Protein AF-A0A0B2W1L8-F1 (afdb_monomer_lite)

Radius of gyration: 19.42 Å; chains: 1; bounding box: 54×35×51 Å

Structure (mmCIF, N/CA/C/O backbone):
data_AF-A0A0B2W1L8-F1
#
_entry.id   AF-A0A0B2W1L8-F1
#
loop_
_atom_site.group_PDB
_atom_site.id
_atom_site.type_symbol
_atom_site.label_atom_id
_atom_site.label_alt_id
_atom_site.label_comp_id
_atom_site.label_asym_id
_atom_site.label_entity_id
_atom_site.label_seq_id
_atom_site.pdbx_PDB_ins_code
_atom_site.Cartn_x
_atom_site.Cartn_y
_atom_site.Cartn_z
_atom_site.occupancy
_atom_site.B_iso_or_equiv
_atom_site.auth_seq_id
_atom_site.auth_comp_id
_atom_site.auth_asym_id
_atom_site.auth_atom_id
_atom_site.pdbx_PDB_model_num
ATOM 1 N N . MET A 1 1 ? -26.614 -16.893 -12.365 1.00 41.09 1 MET A N 1
ATOM 2 C CA . MET A 1 1 ? -26.433 -15.679 -13.189 1.00 41.09 1 MET A CA 1
ATOM 3 C C . MET A 1 1 ? -26.597 -14.459 -12.287 1.00 41.09 1 MET A C 1
ATOM 5 O O . MET A 1 1 ? -27.724 -14.101 -11.980 1.00 41.09 1 MET A O 1
ATOM 9 N N . GLY A 1 2 ? -25.499 -13.906 -11.758 1.00 42.88 2 GLY A N 1
ATOM 10 C CA . GLY A 1 2 ? -25.502 -12.655 -10.979 1.00 42.88 2 GLY A CA 1
ATOM 11 C C . GLY A 1 2 ? -25.139 -11.483 -11.893 1.00 42.88 2 GLY A C 1
ATOM 12 O O . GLY A 1 2 ? -24.274 -11.647 -12.749 1.00 42.88 2 GLY A O 1
ATOM 13 N N . SER A 1 3 ? -25.845 -10.354 -11.787 1.00 41.38 3 SER A N 1
ATOM 14 C CA . SER A 1 3 ? -25.732 -9.247 -12.746 1.00 41.38 3 SER A CA 1
ATOM 15 C C . SER A 1 3 ? -24.426 -8.435 -12.595 1.00 41.38 3 SER A C 1
ATOM 17 O O . SER A 1 3 ? -23.874 -8.380 -11.496 1.00 41.38 3 SER A O 1
ATOM 19 N N . PRO A 1 4 ? -23.934 -7.774 -13.666 1.00 53.28 4 PRO A N 1
ATOM 20 C CA . PRO A 1 4 ? -22.593 -7.176 -13.715 1.00 53.28 4 PRO A CA 1
ATOM 21 C C . PRO A 1 4 ? -22.456 -5.763 -13.111 1.00 53.28 4 PRO A C 1
ATOM 23 O O . PRO A 1 4 ? -21.372 -5.196 -13.164 1.00 53.28 4 PRO A O 1
ATOM 26 N N . TYR A 1 5 ? -23.513 -5.178 -12.531 1.00 45.59 5 TYR A N 1
ATOM 27 C CA . TYR A 1 5 ? -23.495 -3.789 -12.031 1.00 45.59 5 TYR A CA 1
ATOM 28 C C . TYR A 1 5 ? -24.376 -3.580 -10.792 1.00 45.59 5 TYR A C 1
ATOM 30 O O . TYR A 1 5 ? -25.243 -2.706 -10.775 1.00 45.59 5 TYR A O 1
ATOM 38 N N . ARG A 1 6 ? -24.194 -4.376 -9.735 1.00 50.91 6 ARG A N 1
ATOM 39 C CA . ARG A 1 6 ? -24.777 -4.039 -8.428 1.00 50.91 6 ARG A CA 1
ATOM 40 C C . ARG A 1 6 ? -23.678 -3.590 -7.482 1.00 50.91 6 ARG A C 1
ATOM 42 O O . ARG A 1 6 ? -22.753 -4.345 -7.208 1.00 50.91 6 ARG A O 1
ATOM 49 N N . SER A 1 7 ? -23.812 -2.371 -6.973 1.00 65.81 7 SER A N 1
ATOM 50 C CA . SER A 1 7 ? -23.113 -1.907 -5.784 1.00 65.81 7 SER A CA 1
ATOM 51 C C . SER A 1 7 ? -23.431 -2.873 -4.642 1.00 65.81 7 SER A C 1
ATOM 53 O O . SER A 1 7 ? -24.533 -2.870 -4.089 1.00 65.81 7 SER A O 1
ATOM 55 N N . GLU A 1 8 ? -22.486 -3.763 -4.331 1.00 71.44 8 GLU A N 1
ATOM 56 C CA . GLU A 1 8 ? -22.528 -4.522 -3.085 1.00 71.44 8 GLU A CA 1
ATOM 57 C C . GLU A 1 8 ? -22.676 -3.546 -1.912 1.00 71.44 8 GLU A C 1
ATOM 59 O O . GLU A 1 8 ? -22.250 -2.391 -1.987 1.00 71.44 8 GLU A O 1
ATOM 64 N N . GLN A 1 9 ? -23.297 -3.995 -0.818 1.00 77.75 9 GLN A N 1
ATOM 65 C CA . GLN A 1 9 ? -23.405 -3.151 0.366 1.00 77.75 9 GLN A CA 1
ATOM 66 C C . GLN A 1 9 ? -22.004 -2.808 0.874 1.00 77.75 9 GLN A C 1
ATOM 68 O O . GLN A 1 9 ? -21.277 -3.667 1.381 1.00 77.75 9 GLN A O 1
ATOM 73 N N . MET A 1 10 ? -21.658 -1.535 0.727 1.00 84.06 10 MET A N 1
ATOM 74 C CA . MET A 1 10 ? -20.421 -0.959 1.221 1.00 84.06 10 MET A CA 1
ATOM 75 C C . MET A 1 10 ? -20.561 -0.670 2.715 1.00 84.06 10 MET A C 1
ATOM 77 O O . MET A 1 10 ? -21.615 -0.242 3.189 1.00 84.06 10 MET A O 1
ATOM 81 N N . GLN A 1 11 ? -19.487 -0.903 3.455 1.00 84.19 11 GLN A N 1
ATOM 82 C CA . GLN A 1 11 ? -19.327 -0.483 4.839 1.00 84.19 11 GLN A CA 1
ATOM 83 C C . GLN A 1 11 ? -18.117 0.443 4.934 1.00 84.19 11 GLN A C 1
ATOM 85 O O . GLN A 1 11 ? -17.099 0.217 4.275 1.00 84.19 11 GLN A O 1
ATOM 90 N N . LEU A 1 12 ? -18.257 1.497 5.734 1.00 88.12 12 LEU A N 1
ATOM 91 C CA . LEU A 1 12 ? -17.136 2.340 6.116 1.00 88.12 12 LEU A CA 1
ATOM 92 C C . LEU A 1 12 ? -16.389 1.627 7.241 1.00 88.12 12 LEU A C 1
ATOM 94 O O . LEU A 1 12 ? -16.981 1.285 8.266 1.00 88.12 12 LEU A O 1
ATOM 98 N N . CYS A 1 13 ? -15.100 1.395 7.043 1.00 86.31 13 CYS A N 1
ATOM 99 C CA . CYS A 1 13 ? -14.230 0.783 8.029 1.00 86.31 13 CYS A CA 1
ATOM 100 C C . CYS A 1 13 ? -13.078 1.726 8.355 1.00 86.31 13 CYS A C 1
ATOM 102 O O . CYS A 1 13 ? -12.532 2.402 7.482 1.00 86.31 13 CYS A O 1
ATOM 104 N N . GLN A 1 14 ? -12.705 1.743 9.629 1.00 88.12 14 GLN A N 1
ATOM 105 C CA . GLN A 1 14 ? -11.493 2.397 10.090 1.00 88.12 14 GLN A CA 1
ATOM 106 C C . GLN A 1 14 ? -10.418 1.336 10.270 1.00 88.12 14 GLN A C 1
ATOM 108 O O . GLN A 1 14 ? -10.617 0.333 10.956 1.00 88.12 14 GLN A O 1
ATOM 113 N N . LEU A 1 15 ? -9.284 1.552 9.620 1.00 85.25 15 LEU A N 1
ATOM 114 C CA . LEU A 1 15 ? -8.129 0.683 9.704 1.00 85.25 15 LEU A CA 1
ATOM 115 C C . LEU A 1 15 ? -7.051 1.401 10.503 1.00 85.25 15 LEU A C 1
ATOM 117 O O . LEU A 1 15 ? -6.668 2.524 10.183 1.00 85.25 15 LEU A O 1
ATOM 121 N N . ILE A 1 16 ? -6.583 0.742 11.557 1.00 86.00 16 ILE A N 1
ATOM 122 C CA . ILE A 1 16 ? -5.559 1.264 12.457 1.00 86.00 16 ILE A CA 1
ATOM 123 C C . ILE A 1 16 ? -4.319 0.401 12.270 1.00 86.00 16 ILE A C 1
ATOM 125 O O . ILE A 1 16 ? -4.354 -0.809 12.494 1.00 86.00 16 ILE A O 1
ATOM 129 N N . ALA A 1 17 ? -3.228 1.010 11.816 1.00 86.31 17 ALA A N 1
ATOM 130 C CA . ALA A 1 17 ? -1.971 0.317 11.560 1.00 86.31 17 ALA A CA 1
ATOM 131 C C . ALA A 1 17 ? -0.800 1.062 12.198 1.00 86.31 17 ALA A C 1
ATOM 133 O O . ALA A 1 17 ? -0.779 2.289 12.266 1.00 86.31 17 ALA A O 1
ATOM 134 N N . HIS A 1 18 ? 0.214 0.319 12.639 1.00 84.75 18 HIS A N 1
ATOM 135 C CA . HIS A 1 18 ? 1.464 0.915 13.102 1.00 84.75 18 HIS A CA 1
ATOM 136 C C . HIS A 1 18 ? 2.157 1.658 11.950 1.00 84.75 18 HIS A C 1
ATOM 138 O O . HIS A 1 18 ? 2.172 1.159 10.821 1.00 84.75 18 HIS A O 1
ATOM 144 N N . LYS A 1 19 ? 2.782 2.811 12.217 1.00 80.88 19 LYS A N 1
ATOM 145 C CA . LYS A 1 19 ? 3.426 3.635 11.175 1.00 80.88 19 LYS A CA 1
ATOM 146 C C . LYS A 1 19 ? 4.452 2.886 10.323 1.00 80.88 19 LYS A C 1
ATOM 148 O O . LYS A 1 19 ? 4.520 3.100 9.118 1.00 80.88 19 LYS A O 1
ATOM 153 N N . ASP A 1 20 ? 5.178 1.951 10.930 1.00 81.19 20 ASP A N 1
ATOM 154 C CA . ASP A 1 20 ? 6.192 1.151 10.233 1.00 81.19 20 ASP A CA 1
ATOM 155 C C . ASP A 1 20 ? 5.576 0.043 9.360 1.00 81.19 20 ASP A C 1
ATOM 157 O O . ASP A 1 20 ? 6.210 -0.436 8.422 1.00 81.19 20 ASP A O 1
ATOM 161 N N . ALA A 1 21 ? 4.328 -0.345 9.639 1.00 84.25 21 ALA A N 1
ATOM 162 C CA . ALA A 1 21 ? 3.585 -1.345 8.878 1.00 84.25 21 ALA A CA 1
ATOM 163 C C . ALA A 1 21 ? 2.630 -0.736 7.841 1.00 84.25 21 ALA A C 1
ATOM 165 O O . ALA A 1 21 ? 2.218 -1.425 6.908 1.00 84.25 21 ALA A O 1
ATOM 166 N N . ALA A 1 22 ? 2.310 0.556 7.958 1.00 85.38 22 ALA A N 1
ATOM 167 C CA . ALA A 1 22 ? 1.308 1.229 7.137 1.00 85.38 22 ALA A CA 1
ATOM 168 C C . ALA A 1 22 ? 1.580 1.099 5.627 1.00 85.38 22 ALA A C 1
ATOM 170 O O . ALA A 1 22 ? 0.663 0.812 4.857 1.00 85.38 22 ALA A O 1
ATOM 171 N N . PHE A 1 23 ? 2.846 1.215 5.208 1.00 86.56 23 PHE A N 1
ATOM 172 C CA . PHE A 1 23 ? 3.237 1.033 3.806 1.00 86.56 23 PHE A CA 1
ATOM 173 C C . PHE A 1 23 ? 2.897 -0.371 3.286 1.00 86.56 23 PHE A C 1
ATOM 175 O O . PHE A 1 23 ? 2.296 -0.514 2.222 1.00 86.56 23 PHE A O 1
ATOM 182 N N . ALA A 1 24 ? 3.258 -1.414 4.041 1.00 86.56 24 ALA A N 1
ATOM 183 C CA . ALA A 1 24 ? 3.001 -2.798 3.653 1.00 86.56 24 ALA A CA 1
ATOM 184 C C . ALA A 1 24 ? 1.496 -3.102 3.630 1.00 86.56 24 ALA A C 1
ATOM 186 O O . ALA A 1 24 ? 1.026 -3.759 2.700 1.00 86.56 24 ALA A O 1
ATOM 187 N N . CYS A 1 25 ? 0.738 -2.581 4.600 1.00 87.81 25 CYS A N 1
ATOM 188 C CA . CYS A 1 25 ? -0.714 -2.744 4.659 1.00 87.81 25 CYS A CA 1
ATOM 189 C C . CYS A 1 25 ? -1.387 -2.161 3.412 1.00 87.81 25 CYS A C 1
ATOM 191 O O . CYS A 1 25 ? -2.106 -2.874 2.714 1.00 87.81 25 CYS A O 1
ATOM 193 N N . ILE A 1 26 ? -1.096 -0.902 3.071 1.00 88.31 26 ILE A N 1
ATOM 194 C CA . ILE A 1 26 ? -1.678 -0.241 1.892 1.00 88.31 26 ILE A CA 1
ATOM 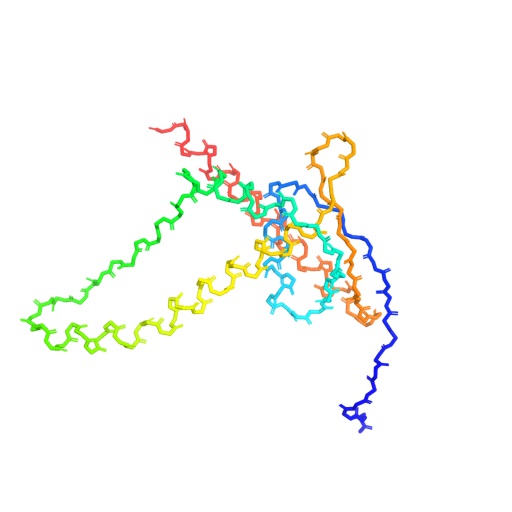195 C C . ILE A 1 26 ? -1.239 -0.940 0.601 1.00 88.31 26 ILE A C 1
ATOM 197 O O . ILE A 1 26 ? -2.059 -1.138 -0.294 1.00 88.31 26 ILE A O 1
ATOM 201 N N . ALA A 1 27 ? 0.018 -1.385 0.509 1.00 88.69 27 ALA A N 1
ATOM 202 C CA . ALA A 1 27 ? 0.502 -2.126 -0.653 1.00 88.69 27 ALA A CA 1
ATOM 203 C C . ALA A 1 27 ? -0.252 -3.453 -0.862 1.00 88.69 27 ALA A C 1
ATOM 205 O O . ALA A 1 27 ? -0.619 -3.780 -1.990 1.00 88.69 27 ALA A O 1
ATOM 206 N N . GLN A 1 28 ? -0.500 -4.224 0.204 1.00 89.00 28 GLN A N 1
ATOM 207 C CA . GLN A 1 28 ? -1.241 -5.489 0.109 1.00 89.00 28 GLN A CA 1
ATOM 208 C C . GLN A 1 28 ? -2.724 -5.267 -0.200 1.00 89.00 28 GLN A C 1
ATOM 210 O O . GLN A 1 28 ? -3.304 -5.998 -1.005 1.00 89.00 28 GLN A O 1
ATOM 215 N N . LEU A 1 29 ? -3.323 -4.229 0.382 1.00 88.06 29 LEU A N 1
ATOM 216 C CA . LEU A 1 29 ? -4.699 -3.836 0.088 1.00 88.06 29 LEU A CA 1
ATOM 217 C C . LEU A 1 29 ? -4.858 -3.385 -1.369 1.00 88.06 29 LEU A C 1
ATOM 219 O O . LEU A 1 29 ? -5.786 -3.829 -2.046 1.00 88.06 29 LEU A O 1
ATOM 223 N N . GLY A 1 30 ? -3.914 -2.591 -1.883 1.00 85.81 30 GLY A N 1
ATOM 224 C CA . GLY A 1 30 ? -3.888 -2.149 -3.277 1.00 85.81 30 GLY A CA 1
ATOM 225 C C . GLY A 1 30 ? -3.736 -3.301 -4.272 1.00 85.81 30 GLY A C 1
ATOM 226 O O . GLY A 1 30 ? -4.385 -3.294 -5.312 1.00 85.81 30 GLY A O 1
ATOM 227 N N . LYS A 1 31 ? -2.954 -4.339 -3.937 1.00 86.62 31 LYS A N 1
ATOM 228 C CA . LYS A 1 31 ? -2.832 -5.552 -4.768 1.00 86.62 31 LYS A CA 1
ATOM 229 C C . LYS A 1 31 ? -4.132 -6.347 -4.867 1.00 86.62 31 LYS A C 1
ATOM 231 O O . LYS A 1 31 ? -4.381 -6.953 -5.903 1.00 86.62 31 LYS A O 1
ATOM 236 N N . ARG A 1 32 ? -4.933 -6.386 -3.796 1.00 84.06 32 ARG A N 1
ATOM 237 C CA . ARG A 1 32 ? -6.225 -7.092 -3.807 1.00 84.06 32 ARG A CA 1
ATOM 238 C C . ARG A 1 32 ? -7.363 -6.247 -4.385 1.00 84.06 32 ARG A C 1
ATOM 240 O O . ARG A 1 32 ? -8.351 -6.820 -4.827 1.00 84.06 32 ARG A O 1
ATOM 247 N N . GLY A 1 33 ? -7.248 -4.916 -4.366 1.00 83.75 33 GLY A N 1
ATOM 248 C CA . GLY A 1 33 ? -8.268 -4.009 -4.902 1.00 83.75 33 GLY A CA 1
ATOM 249 C C . GLY A 1 33 ? -9.603 -4.063 -4.150 1.00 83.75 33 GLY A C 1
ATOM 250 O O . GLY A 1 33 ? -10.642 -3.768 -4.728 1.00 83.75 33 GLY A O 1
ATOM 251 N N . CYS A 1 34 ? -9.600 -4.479 -2.877 1.00 81.06 34 CYS A N 1
ATOM 252 C CA . CYS A 1 34 ? -10.827 -4.719 -2.102 1.00 81.06 34 CYS A CA 1
ATOM 253 C C . CYS A 1 34 ? -11.321 -3.506 -1.298 1.00 81.06 34 CYS A C 1
ATOM 255 O O . CYS A 1 34 ? -12.354 -3.602 -0.634 1.00 81.06 34 CYS A O 1
ATOM 257 N N . VAL A 1 35 ? -10.567 -2.406 -1.291 1.00 85.06 35 VAL A N 1
ATOM 258 C CA . VAL A 1 35 ? -10.854 -1.224 -0.472 1.00 85.06 35 VAL A CA 1
ATOM 259 C C . VAL A 1 35 ? -10.672 0.046 -1.289 1.00 85.06 35 VAL A C 1
ATOM 261 O O . VAL A 1 35 ? -9.750 0.148 -2.099 1.00 85.06 35 VAL A O 1
ATOM 264 N N . GLN A 1 36 ? -11.529 1.026 -1.036 1.00 85.75 36 GLN A N 1
ATOM 265 C CA . GLN A 1 36 ? -11.410 2.375 -1.568 1.00 85.75 36 GLN A CA 1
ATOM 266 C C . GLN A 1 36 ? -11.165 3.335 -0.410 1.00 85.75 36 GLN A C 1
ATOM 268 O O . GLN A 1 36 ? -11.985 3.444 0.497 1.00 85.75 36 GLN A O 1
ATOM 273 N N . PHE A 1 37 ? -10.031 4.027 -0.423 1.00 84.81 37 PHE A N 1
ATOM 274 C CA . PHE A 1 37 ? -9.718 5.009 0.611 1.00 84.81 37 PHE A CA 1
ATOM 275 C C . PHE A 1 37 ? -10.591 6.253 0.457 1.00 84.81 37 PHE A C 1
ATOM 277 O O . PHE A 1 37 ? -10.968 6.632 -0.654 1.00 84.81 37 PHE A O 1
ATOM 284 N N . LYS A 1 38 ? -10.952 6.859 1.585 1.00 82.06 38 LYS A N 1
ATOM 285 C CA . LYS A 1 38 ? -11.694 8.114 1.605 1.00 82.06 38 LYS A CA 1
ATOM 286 C C . LYS A 1 38 ? -10.717 9.270 1.376 1.00 82.06 38 LYS A C 1
ATOM 288 O O . LYS A 1 38 ? -9.795 9.461 2.165 1.00 82.06 38 LYS A O 1
ATOM 293 N N . ASP A 1 39 ? -10.944 10.045 0.320 1.00 72.00 39 ASP A N 1
ATOM 294 C CA . ASP A 1 39 ? -10.125 11.218 0.000 1.00 72.00 39 ASP A CA 1
ATOM 295 C C . ASP A 1 39 ? -10.472 12.395 0.926 1.00 72.00 39 ASP A C 1
ATOM 297 O O . ASP A 1 39 ? -11.235 13.298 0.574 1.00 72.00 39 ASP A O 1
ATOM 301 N N . GLU A 1 40 ? -9.895 12.421 2.126 1.00 64.38 40 GLU A N 1
ATOM 302 C CA . GLU A 1 40 ? -9.851 13.640 2.933 1.00 64.38 40 G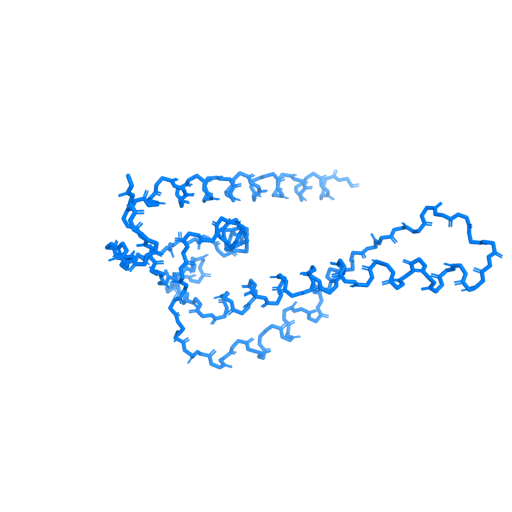LU A CA 1
ATOM 303 C C . GLU A 1 40 ? -8.609 14.446 2.543 1.00 64.38 40 GLU A C 1
ATOM 305 O O . GLU A 1 40 ? -7.485 14.165 2.959 1.00 64.38 40 GLU A O 1
ATOM 310 N N . LYS A 1 41 ? -8.803 15.451 1.680 1.00 55.44 41 LYS A N 1
ATOM 311 C CA . LYS A 1 41 ? -7.728 16.318 1.175 1.00 55.44 41 LYS A 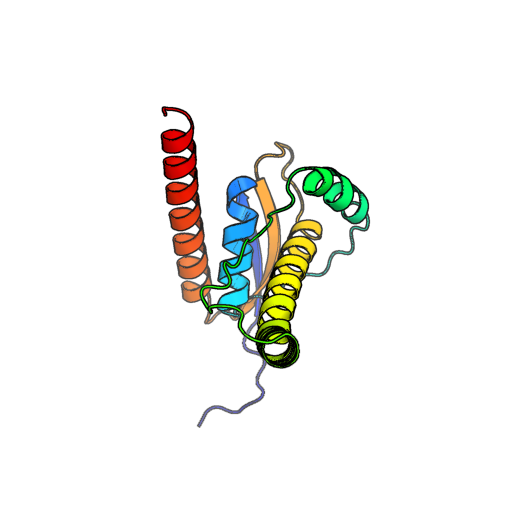CA 1
ATOM 312 C C . LYS A 1 41 ? -6.992 17.019 2.323 1.00 55.44 41 LYS A C 1
ATOM 314 O O . LYS A 1 41 ? -7.398 18.092 2.766 1.00 55.44 41 LYS A O 1
ATOM 319 N N . ARG A 1 42 ? -5.845 16.480 2.742 1.00 54.84 42 ARG A N 1
ATOM 320 C CA . ARG A 1 42 ? -4.847 17.208 3.535 1.00 54.84 42 ARG A CA 1
ATOM 321 C C . ARG A 1 42 ? -3.600 17.476 2.696 1.00 54.84 42 ARG A C 1
ATOM 323 O O . ARG A 1 42 ? -2.803 16.593 2.410 1.00 54.84 42 ARG A O 1
ATOM 330 N N . ILE A 1 43 ? -3.414 18.749 2.341 1.00 53.41 43 ILE A N 1
ATOM 331 C CA . ILE A 1 43 ? -2.288 19.275 1.537 1.00 53.41 43 ILE A CA 1
ATOM 332 C C . ILE A 1 43 ? -0.964 19.278 2.345 1.00 53.41 43 ILE A C 1
ATOM 334 O O . ILE A 1 43 ? 0.108 19.610 1.845 1.00 53.41 43 ILE A O 1
ATOM 338 N N . THR A 1 44 ? -0.989 18.886 3.621 1.00 50.78 44 THR A N 1
ATOM 339 C CA . THR A 1 44 ? 0.145 19.035 4.544 1.00 50.78 44 THR A CA 1
ATOM 340 C C . THR A 1 44 ? 1.335 18.115 4.255 1.00 50.78 44 THR A C 1
ATOM 342 O O . THR A 1 44 ? 2.454 18.457 4.639 1.00 50.78 44 THR A O 1
ATOM 345 N N . PHE A 1 45 ? 1.149 16.982 3.570 1.00 49.53 45 PHE A N 1
ATOM 346 C CA . PHE A 1 45 ? 2.201 15.963 3.465 1.00 49.53 45 PHE A CA 1
ATOM 347 C C . PHE A 1 45 ? 3.070 16.022 2.198 1.00 49.53 45 PHE A C 1
ATOM 349 O O . PHE A 1 45 ? 4.175 15.482 2.223 1.00 49.53 45 PHE A O 1
ATOM 356 N N . GLU A 1 46 ? 2.678 16.730 1.127 1.00 47.03 46 GLU A N 1
ATOM 357 C CA . GLU A 1 46 ? 3.540 16.889 -0.067 1.00 47.03 46 GLU A CA 1
ATOM 358 C C . GLU A 1 46 ? 4.909 17.498 0.293 1.00 47.03 46 GLU A C 1
ATOM 360 O O . GLU A 1 46 ? 5.948 17.105 -0.238 1.00 47.03 46 GLU A O 1
ATOM 365 N N . ARG A 1 47 ? 4.938 18.384 1.298 1.00 43.56 47 ARG A N 1
ATOM 366 C CA . ARG A 1 47 ? 6.171 18.968 1.851 1.00 43.56 47 ARG A CA 1
ATOM 367 C C . ARG A 1 47 ? 6.951 18.026 2.776 1.00 43.56 47 ARG A C 1
ATOM 369 O O . ARG A 1 47 ? 8.159 18.202 2.932 1.00 43.56 47 ARG A O 1
ATOM 376 N N . VAL A 1 48 ? 6.288 17.056 3.407 1.00 50.94 48 VAL A N 1
ATOM 377 C CA . VAL A 1 48 ? 6.909 16.087 4.329 1.00 50.94 48 VAL A CA 1
ATOM 378 C C . VAL A 1 48 ? 7.509 14.917 3.554 1.00 50.94 48 VAL A C 1
ATOM 380 O O . VAL A 1 48 ? 8.621 14.512 3.870 1.00 50.94 48 VAL A O 1
ATOM 383 N N . LEU A 1 49 ? 6.862 14.455 2.481 1.00 51.56 49 LEU A N 1
ATOM 384 C CA . LEU A 1 49 ? 7.419 13.475 1.541 1.00 51.56 49 LEU A CA 1
ATOM 385 C C . LEU A 1 49 ? 8.717 13.965 0.906 1.00 51.56 49 LEU A C 1
ATOM 387 O O . LEU A 1 49 ? 9.705 13.238 0.914 1.00 51.56 49 LEU A O 1
ATOM 391 N N . TRP A 1 50 ? 8.764 15.225 0.457 1.00 47.47 50 TRP A N 1
ATOM 392 C CA . TRP A 1 50 ? 10.006 15.814 -0.054 1.00 47.47 50 TRP A CA 1
ATOM 393 C C . TRP A 1 50 ? 11.134 15.815 0.990 1.00 47.47 50 TRP A C 1
ATOM 395 O O . TRP A 1 50 ? 12.299 15.701 0.632 1.00 47.47 50 TRP A O 1
ATOM 405 N N . ARG A 1 51 ? 10.811 15.910 2.289 1.00 46.69 51 ARG A N 1
ATOM 406 C CA . ARG A 1 51 ? 11.794 15.901 3.387 1.00 46.69 51 ARG A CA 1
ATOM 407 C C . ARG A 1 51 ? 12.181 14.490 3.839 1.00 46.69 51 ARG A C 1
ATOM 409 O O . ARG A 1 51 ? 13.361 14.247 4.059 1.00 46.69 51 ARG A O 1
ATOM 416 N N . ALA A 1 52 ? 11.227 13.565 3.929 1.00 48.56 52 ALA A N 1
ATOM 417 C CA . ALA A 1 52 ? 11.452 12.172 4.314 1.00 48.56 52 ALA A CA 1
ATOM 418 C C . ALA A 1 52 ? 12.194 11.394 3.213 1.00 48.56 52 ALA A C 1
ATOM 420 O O . ALA A 1 52 ? 13.148 10.667 3.496 1.00 48.56 52 ALA A O 1
ATOM 421 N N . CYS A 1 53 ? 11.828 11.617 1.948 1.00 52.16 53 CYS A N 1
ATOM 422 C CA . CYS A 1 53 ? 12.471 11.004 0.786 1.00 52.16 53 CYS A CA 1
ATOM 423 C C . CYS A 1 53 ? 13.771 11.701 0.358 1.00 52.16 53 CYS A C 1
ATOM 425 O O . CYS A 1 53 ? 14.477 11.151 -0.481 1.00 52.16 53 CYS A O 1
ATOM 427 N N . ARG A 1 54 ? 14.152 12.847 0.953 1.00 41.19 54 ARG A N 1
ATOM 428 C CA . ARG A 1 54 ? 15.451 13.502 0.676 1.00 41.19 54 ARG A CA 1
ATOM 429 C C . ARG A 1 54 ? 16.652 12.622 1.046 1.00 41.19 54 ARG A C 1
ATOM 431 O O . ARG A 1 54 ? 17.742 12.882 0.556 1.00 41.19 54 ARG A O 1
ATOM 438 N N . TRP A 1 55 ? 16.448 11.597 1.878 1.00 36.22 55 TRP A N 1
ATOM 439 C CA . TRP A 1 55 ? 17.479 10.626 2.273 1.00 36.22 55 TRP A CA 1
ATOM 440 C C . TRP A 1 55 ? 16.999 9.164 2.344 1.00 36.22 55 TRP A C 1
ATOM 442 O O . TRP A 1 55 ? 17.794 8.275 2.625 1.00 36.22 55 TRP A O 1
ATOM 452 N N . THR A 1 56 ? 15.727 8.882 2.041 1.00 41.75 56 THR A N 1
ATOM 453 C CA . THR A 1 56 ? 15.224 7.514 1.795 1.00 41.75 56 THR A CA 1
ATOM 454 C C . THR A 1 56 ? 14.911 7.324 0.311 1.00 41.75 56 THR A C 1
ATOM 456 O O . THR A 1 56 ? 13.817 6.925 -0.081 1.00 41.75 56 THR A O 1
ATOM 459 N N . ALA A 1 57 ? 15.874 7.661 -0.547 1.00 43.53 57 ALA A N 1
ATOM 460 C CA . ALA A 1 57 ? 15.820 7.286 -1.951 1.00 43.53 57 ALA A CA 1
ATOM 461 C C . ALA A 1 57 ? 16.132 5.787 -2.043 1.00 43.53 57 ALA A C 1
ATOM 463 O O . ALA A 1 57 ? 17.278 5.370 -1.894 1.00 43.53 57 ALA A O 1
ATOM 464 N N . PHE A 1 58 ? 15.106 4.959 -2.234 1.00 46.53 58 PHE A N 1
ATOM 465 C CA . PHE A 1 58 ? 15.319 3.571 -2.627 1.00 46.53 58 PHE A CA 1
ATOM 466 C C . PHE A 1 58 ? 15.847 3.576 -4.061 1.00 46.53 58 PHE A C 1
ATOM 468 O O . PHE A 1 58 ? 15.066 3.638 -5.009 1.00 46.53 58 PHE A O 1
ATOM 475 N N . VAL A 1 59 ? 17.168 3.530 -4.223 1.00 45.53 59 VAL A N 1
ATOM 476 C CA . VAL A 1 59 ? 17.764 3.137 -5.497 1.00 45.53 59 VAL A CA 1
ATOM 477 C C . VAL A 1 59 ? 17.509 1.640 -5.619 1.00 45.53 59 VAL A C 1
ATOM 479 O O . VAL A 1 59 ? 18.042 0.841 -4.852 1.00 45.53 59 VAL A O 1
ATOM 482 N N . ARG A 1 60 ? 16.587 1.259 -6.505 1.00 48.25 60 ARG A N 1
ATOM 483 C CA . ARG A 1 60 ? 16.526 -0.127 -6.960 1.00 48.25 60 ARG A CA 1
ATOM 484 C C . ARG A 1 60 ? 17.517 -0.241 -8.098 1.00 48.25 60 ARG A C 1
ATOM 486 O O . ARG A 1 60 ? 17.208 0.183 -9.208 1.00 48.25 60 ARG A O 1
ATOM 493 N N . ASP A 1 61 ? 18.678 -0.799 -7.801 1.00 49.72 61 ASP A N 1
ATOM 494 C CA . ASP A 1 61 ? 19.576 -1.253 -8.846 1.00 49.72 61 ASP A CA 1
ATOM 495 C C . ASP A 1 61 ? 18.946 -2.485 -9.499 1.00 49.72 61 ASP A C 1
ATOM 497 O O . ASP A 1 61 ? 18.572 -3.454 -8.836 1.00 49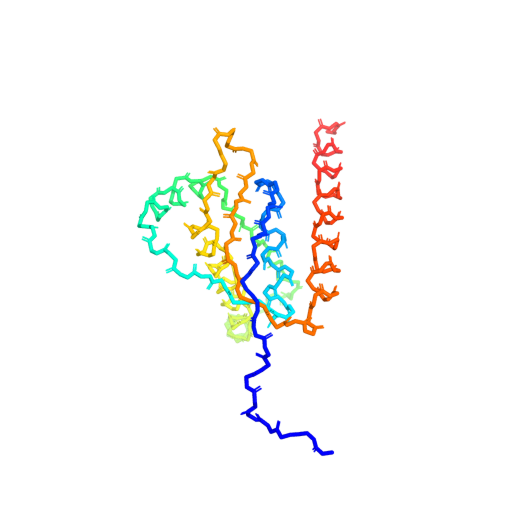.72 61 ASP A O 1
ATOM 501 N N . ALA A 1 62 ? 18.738 -2.402 -10.808 1.00 55.62 62 ALA A N 1
ATOM 502 C CA . ALA A 1 62 ? 18.444 -3.551 -11.642 1.00 55.62 62 ALA A CA 1
ATOM 503 C C . ALA A 1 62 ? 19.711 -3.803 -12.452 1.00 55.62 62 ALA A C 1
ATOM 505 O O . ALA A 1 62 ? 19.948 -3.109 -13.443 1.00 55.62 62 ALA A O 1
ATOM 506 N N . GLU A 1 63 ? 20.545 -4.737 -11.994 1.00 55.19 63 GLU A N 1
ATOM 507 C CA . GLU A 1 63 ? 21.744 -5.124 -12.731 1.00 55.19 63 GLU A CA 1
ATOM 508 C C . GLU A 1 63 ? 21.341 -5.593 -14.136 1.00 55.19 63 GLU A C 1
ATOM 510 O O . GLU A 1 63 ? 20.397 -6.364 -14.338 1.00 55.19 63 GLU A O 1
ATOM 515 N N . ILE A 1 64 ? 22.005 -5.032 -15.144 1.00 62.25 64 ILE A N 1
ATOM 516 C CA . ILE A 1 64 ? 21.854 -5.469 -16.526 1.00 62.25 64 ILE A CA 1
ATOM 517 C C . ILE A 1 64 ? 22.792 -6.667 -16.669 1.00 62.25 64 ILE A C 1
ATOM 519 O O . ILE A 1 64 ? 23.981 -6.490 -16.900 1.00 62.25 64 ILE A O 1
ATOM 523 N N . GLU A 1 65 ? 22.258 -7.874 -16.478 1.00 58.81 65 GLU A N 1
ATOM 524 C CA . GLU A 1 65 ? 23.009 -9.132 -16.649 1.00 58.81 65 GLU A CA 1
ATOM 525 C C . GLU A 1 65 ? 23.451 -9.362 -18.109 1.00 58.81 65 GLU A C 1
ATOM 527 O O . GLU A 1 65 ? 24.365 -10.141 -18.375 1.00 58.81 65 GLU A O 1
ATOM 532 N N . ASP A 1 66 ? 22.822 -8.668 -19.062 1.00 62.41 66 ASP A N 1
ATOM 533 C CA . ASP A 1 66 ? 23.102 -8.815 -20.486 1.00 62.41 66 ASP A CA 1
ATOM 534 C C . ASP A 1 66 ? 24.442 -8.153 -20.855 1.00 62.41 66 ASP A C 1
ATOM 536 O O . ASP A 1 66 ? 24.629 -6.946 -20.683 1.00 62.41 66 ASP A O 1
ATOM 540 N N . VAL A 1 67 ? 25.373 -8.938 -21.411 1.00 63.53 67 VAL A N 1
ATOM 541 C CA . VAL A 1 67 ? 26.663 -8.449 -21.922 1.00 63.53 67 VAL A CA 1
ATOM 542 C C . VAL A 1 67 ? 26.407 -7.410 -23.017 1.00 63.53 67 VAL A C 1
ATOM 544 O O . VAL A 1 67 ? 25.902 -7.720 -24.097 1.00 63.53 67 VAL A O 1
ATOM 547 N N . ILE A 1 68 ? 26.743 -6.153 -22.730 1.00 60.56 68 ILE A N 1
ATOM 548 C CA . ILE A 1 68 ? 26.496 -5.014 -23.617 1.00 60.56 68 ILE A CA 1
ATOM 549 C C . ILE A 1 68 ? 27.476 -5.087 -24.793 1.00 60.56 68 ILE A C 1
ATOM 551 O O . ILE A 1 68 ? 28.641 -4.723 -24.655 1.00 60.56 68 ILE A O 1
ATOM 555 N N . GLN A 1 69 ? 27.007 -5.568 -25.946 1.00 65.62 69 GLN A N 1
ATOM 556 C CA . GLN A 1 69 ? 27.793 -5.580 -27.185 1.00 65.62 69 GLN A CA 1
ATOM 557 C C . GLN A 1 69 ? 27.547 -4.328 -28.044 1.00 65.62 69 GLN A C 1
ATOM 559 O O . GLN A 1 69 ? 28.514 -3.760 -28.536 1.00 65.62 69 GLN A O 1
ATOM 564 N N . ASP A 1 70 ? 26.297 -3.840 -28.148 1.00 75.44 70 ASP A N 1
ATOM 565 C CA . ASP A 1 70 ? 25.930 -2.732 -29.050 1.00 75.44 70 ASP A CA 1
ATOM 566 C C . ASP A 1 70 ? 24.960 -1.686 -28.433 1.00 75.44 70 ASP A C 1
ATOM 568 O O . ASP A 1 70 ? 23.952 -2.062 -27.816 1.00 75.44 70 ASP A O 1
ATOM 572 N N . PRO A 1 71 ? 25.170 -0.365 -28.661 1.00 76.69 71 PRO A N 1
ATOM 573 C CA . PRO A 1 71 ? 24.326 0.715 -28.120 1.00 76.69 71 PRO A CA 1
ATOM 574 C C . PRO A 1 71 ? 22.850 0.687 -28.552 1.00 76.69 71 PRO A C 1
ATOM 576 O O . PRO A 1 71 ? 21.965 1.053 -27.776 1.00 76.69 71 PRO A O 1
ATOM 579 N N . LEU A 1 72 ? 22.553 0.253 -29.783 1.00 77.06 72 LEU A N 1
ATOM 580 C CA . LEU A 1 72 ? 21.175 0.172 -30.292 1.00 77.06 72 LEU A CA 1
ATOM 581 C C . LEU A 1 72 ? 20.388 -0.954 -29.608 1.00 77.06 72 LEU A C 1
ATOM 583 O O . LEU A 1 72 ? 19.211 -0.796 -29.273 1.00 77.06 72 LEU A O 1
ATOM 587 N N . THR A 1 73 ? 21.064 -2.068 -29.330 1.00 78.00 73 THR A N 1
ATOM 588 C CA . THR A 1 73 ? 20.502 -3.218 -28.619 1.00 78.00 73 THR A CA 1
ATOM 589 C C . THR A 1 73 ? 20.182 -2.843 -27.173 1.00 78.00 73 THR A C 1
ATOM 591 O O . THR A 1 73 ? 19.085 -3.145 -26.698 1.00 78.00 73 THR A O 1
ATOM 594 N N . LEU A 1 74 ? 21.061 -2.072 -26.518 1.00 79.81 74 LEU A N 1
ATOM 595 C CA . LEU A 1 74 ? 20.832 -1.518 -25.179 1.00 79.81 74 LEU A CA 1
ATOM 596 C C . LEU A 1 74 ? 19.595 -0.609 -25.128 1.00 79.81 74 LEU A C 1
ATOM 598 O O . LEU A 1 74 ? 18.733 -0.798 -24.269 1.00 79.81 74 LEU A O 1
ATOM 602 N N . LEU A 1 75 ? 19.465 0.347 -26.055 1.00 80.44 75 LEU A N 1
ATOM 603 C CA . LEU A 1 75 ? 18.299 1.240 -26.104 1.00 80.44 75 LEU A CA 1
ATOM 604 C C . LEU A 1 75 ? 16.995 0.458 -26.297 1.00 80.44 75 LEU A C 1
ATOM 606 O O . LEU A 1 75 ? 15.999 0.741 -25.629 1.00 80.44 75 LEU A O 1
ATOM 610 N N . SER A 1 76 ? 17.009 -0.567 -27.153 1.00 80.19 76 SER A N 1
ATOM 611 C CA . SER A 1 76 ? 15.845 -1.432 -27.361 1.00 80.19 76 SER A CA 1
ATOM 612 C C . SER A 1 76 ? 15.488 -2.254 -26.111 1.00 80.19 76 SER A C 1
ATOM 614 O O . SER A 1 76 ? 14.307 -2.423 -25.799 1.00 80.19 76 SER A O 1
ATOM 616 N N . ALA A 1 77 ? 16.486 -2.724 -25.354 1.00 79.50 77 ALA A N 1
ATOM 617 C CA . ALA A 1 77 ? 16.289 -3.459 -24.108 1.00 79.50 77 ALA A CA 1
ATOM 618 C C . ALA A 1 77 ? 15.735 -2.554 -22.994 1.00 79.50 77 ALA A C 1
ATOM 620 O O . ALA A 1 77 ? 14.787 -2.931 -22.300 1.00 79.50 77 ALA A O 1
ATOM 621 N N . LEU A 1 78 ? 16.258 -1.331 -22.867 1.00 78.88 78 LEU A N 1
ATOM 622 C CA . LEU A 1 78 ? 15.758 -0.327 -21.926 1.00 78.88 78 LEU A CA 1
ATOM 623 C C . LEU A 1 78 ? 14.324 0.098 -22.255 1.00 78.88 78 LEU A C 1
ATOM 625 O O . LEU A 1 78 ? 13.489 0.168 -21.353 1.00 78.88 78 LEU A O 1
ATOM 629 N N . ALA A 1 79 ? 14.002 0.302 -23.536 1.00 83.50 79 ALA A N 1
ATOM 630 C CA . ALA A 1 79 ? 12.648 0.640 -23.974 1.00 83.50 79 ALA A CA 1
ATOM 631 C C . ALA A 1 79 ? 11.620 -0.433 -23.569 1.00 83.50 79 ALA A C 1
ATOM 633 O O . ALA A 1 79 ? 10.516 -0.097 -23.142 1.00 83.50 79 ALA A O 1
ATOM 634 N N . LYS A 1 80 ? 11.996 -1.720 -23.617 1.00 83.88 80 LYS A N 1
ATOM 635 C CA . LYS A 1 80 ? 11.145 -2.830 -23.149 1.00 83.88 80 LYS A CA 1
ATOM 636 C C . LYS A 1 80 ? 10.948 -2.835 -21.627 1.00 83.88 80 LYS A C 1
ATOM 638 O O . LYS A 1 80 ? 9.886 -3.239 -21.158 1.00 83.88 80 LYS A O 1
ATOM 643 N N . ARG A 1 81 ? 11.943 -2.391 -20.848 1.00 77.94 81 ARG A N 1
ATOM 644 C CA . ARG A 1 81 ? 11.895 -2.359 -19.369 1.00 77.94 81 ARG A CA 1
ATOM 645 C C . ARG A 1 81 ? 11.215 -1.104 -18.809 1.00 77.94 81 ARG A C 1
ATOM 647 O O . ARG A 1 81 ? 10.636 -1.163 -17.725 1.00 77.94 81 ARG A O 1
ATOM 654 N N . LEU A 1 82 ? 11.219 0.003 -19.552 1.00 79.81 82 LEU A N 1
ATOM 655 C CA . LEU A 1 82 ? 10.627 1.282 -19.151 1.00 79.81 82 LEU A CA 1
ATOM 656 C C . LEU A 1 82 ? 9.187 1.186 -18.598 1.00 79.81 82 LEU A C 1
ATOM 658 O O . LEU A 1 82 ? 8.952 1.737 -17.521 1.00 79.8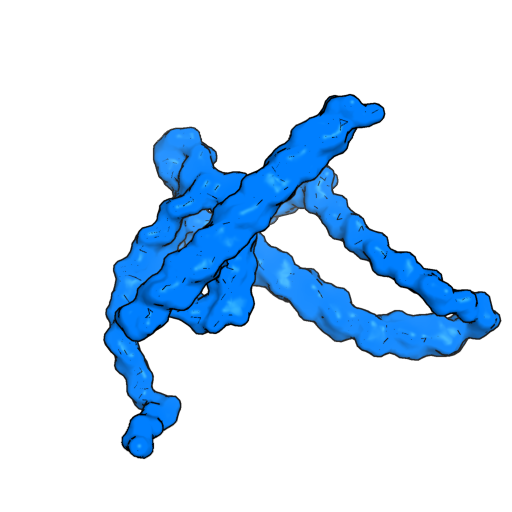1 82 LEU A O 1
ATOM 662 N N . PRO A 1 83 ? 8.226 0.480 -19.233 1.00 84.69 83 PRO A N 1
ATOM 663 C CA . PRO A 1 83 ? 6.869 0.375 -18.689 1.00 84.69 83 PRO A CA 1
ATOM 664 C C . PRO A 1 83 ? 6.817 -0.370 -17.347 1.00 84.69 83 PRO A C 1
ATOM 666 O O . PRO A 1 83 ? 6.004 -0.029 -16.487 1.00 84.69 83 PRO A O 1
ATOM 669 N N . LEU A 1 84 ? 7.702 -1.347 -17.112 1.00 81.25 84 LEU A N 1
ATOM 670 C CA . LEU A 1 84 ? 7.779 -2.040 -15.821 1.00 81.25 84 LEU A CA 1
ATOM 671 C C . LEU A 1 84 ? 8.238 -1.086 -14.715 1.00 81.25 84 LEU A C 1
ATOM 673 O O . LEU A 1 84 ? 7.637 -1.053 -13.641 1.00 81.25 84 LEU A O 1
ATOM 677 N N . TRP A 1 85 ? 9.264 -0.277 -14.983 1.00 80.62 85 TRP A N 1
ATOM 678 C CA . TRP A 1 85 ? 9.752 0.724 -14.033 1.00 80.62 85 TRP A CA 1
ATOM 679 C C . TRP A 1 85 ? 8.728 1.826 -13.783 1.00 80.62 85 TRP A C 1
ATOM 681 O O . TRP A 1 85 ? 8.486 2.188 -12.633 1.00 80.62 85 TRP A O 1
ATOM 691 N N . GLN A 1 86 ? 8.063 2.309 -14.834 1.00 77.06 86 GLN A N 1
ATOM 692 C CA . GLN A 1 86 ? 6.965 3.262 -14.697 1.00 77.06 86 GLN A CA 1
ATOM 693 C C . GLN A 1 86 ? 5.870 2.701 -13.788 1.00 77.06 86 GLN A C 1
ATOM 695 O O . GLN A 1 86 ? 5.480 3.363 -12.828 1.00 77.06 86 GLN A O 1
ATOM 700 N N . ASN A 1 87 ? 5.442 1.455 -14.007 1.00 78.75 87 ASN A N 1
ATOM 701 C CA . ASN A 1 87 ? 4.453 0.795 -13.154 1.00 78.75 87 ASN A CA 1
ATOM 702 C C . ASN A 1 87 ? 4.912 0.702 -11.690 1.00 78.75 87 ASN A C 1
ATOM 704 O O . ASN A 1 87 ? 4.118 0.952 -10.783 1.00 78.75 87 ASN A O 1
ATOM 708 N N . GLN A 1 88 ? 6.190 0.408 -11.436 1.00 75.75 88 GLN A N 1
ATOM 709 C CA . GLN A 1 88 ? 6.740 0.392 -10.076 1.00 75.75 88 GLN A CA 1
ATOM 710 C C . GLN A 1 88 ? 6.697 1.776 -9.412 1.00 75.75 88 GLN A C 1
ATOM 712 O O . GLN A 1 88 ? 6.314 1.884 -8.243 1.00 75.75 88 GLN A O 1
ATOM 717 N N . VAL A 1 89 ? 7.052 2.832 -10.148 1.00 77.19 89 VAL A N 1
ATOM 718 C CA . VAL A 1 89 ? 6.997 4.218 -9.659 1.00 77.19 89 VAL A CA 1
ATOM 719 C C . VAL A 1 89 ? 5.552 4.637 -9.385 1.00 77.19 89 VAL A C 1
ATOM 721 O O . VAL A 1 89 ? 5.270 5.201 -8.326 1.00 77.19 89 VAL A O 1
ATOM 724 N N . TYR A 1 90 ? 4.616 4.318 -10.285 1.00 78.56 90 TYR A N 1
ATOM 725 C CA . TYR A 1 90 ? 3.196 4.618 -10.096 1.00 78.56 90 TYR A CA 1
ATOM 726 C C . TYR A 1 90 ? 2.621 3.928 -8.858 1.00 78.56 90 TYR A C 1
ATOM 728 O O . TYR A 1 90 ? 1.922 4.574 -8.077 1.00 78.56 90 TYR A O 1
ATOM 736 N N . GLN A 1 91 ? 2.965 2.659 -8.623 1.00 78.31 91 GLN A N 1
ATOM 737 C CA . GLN A 1 91 ? 2.542 1.935 -7.422 1.00 78.31 91 GLN A CA 1
ATOM 738 C C . GLN A 1 91 ? 3.054 2.600 -6.142 1.00 78.31 91 GLN A C 1
ATOM 740 O O . GLN A 1 91 ? 2.282 2.815 -5.210 1.00 78.31 91 GLN A O 1
ATOM 745 N N . GLN A 1 92 ? 4.338 2.967 -6.093 1.00 78.75 92 GLN A N 1
ATOM 746 C CA . GLN A 1 92 ? 4.888 3.654 -4.924 1.00 78.75 92 GLN A CA 1
ATOM 747 C C . GLN A 1 92 ? 4.225 5.015 -4.706 1.00 78.75 92 GLN A C 1
ATOM 749 O O . GLN A 1 92 ? 3.819 5.322 -3.586 1.00 78.75 92 GLN A O 1
ATOM 754 N N . LYS A 1 93 ? 4.052 5.805 -5.772 1.00 80.31 93 LYS A N 1
ATOM 755 C CA . LYS A 1 93 ? 3.394 7.113 -5.698 1.00 80.31 93 LYS A CA 1
ATOM 756 C C . LYS A 1 93 ? 1.963 6.999 -5.171 1.00 80.31 93 LYS A C 1
ATOM 758 O O . LYS A 1 93 ? 1.574 7.811 -4.338 1.00 80.31 93 LYS A O 1
ATOM 763 N N . ALA A 1 94 ? 1.214 5.985 -5.603 1.00 79.88 94 ALA A N 1
ATOM 764 C CA . ALA A 1 94 ? -0.134 5.722 -5.109 1.00 79.88 94 ALA A CA 1
ATOM 765 C C . ALA A 1 94 ? -0.141 5.384 -3.608 1.00 79.88 94 ALA A C 1
ATOM 767 O O . ALA A 1 94 ? -0.913 5.974 -2.862 1.00 79.88 94 ALA A O 1
ATOM 768 N N . ILE A 1 95 ? 0.762 4.512 -3.140 1.00 85.06 95 ILE A N 1
ATOM 769 C CA . ILE A 1 95 ? 0.850 4.151 -1.713 1.00 85.06 95 ILE A CA 1
ATOM 770 C C . ILE A 1 95 ? 1.166 5.380 -0.855 1.00 85.06 95 ILE A C 1
ATOM 772 O O . ILE A 1 95 ? 0.518 5.608 0.165 1.00 85.06 95 ILE A O 1
ATOM 776 N N . TYR A 1 96 ? 2.140 6.192 -1.272 1.00 83.25 96 TYR A N 1
ATOM 777 C CA . TYR A 1 96 ? 2.484 7.421 -0.559 1.00 83.25 96 TYR A CA 1
ATOM 778 C C . TYR A 1 96 ? 1.355 8.445 -0.580 1.00 83.25 96 TYR A C 1
ATOM 780 O O . TYR A 1 96 ? 1.117 9.109 0.424 1.00 83.25 96 TYR A O 1
ATOM 788 N N . HIS A 1 97 ? 0.629 8.548 -1.692 1.00 79.94 97 HIS A N 1
ATOM 789 C CA . HIS A 1 97 ? -0.556 9.388 -1.760 1.00 79.94 97 HIS A CA 1
ATOM 790 C C . HIS A 1 97 ? -1.610 8.947 -0.735 1.00 79.94 97 HIS A C 1
ATOM 792 O O . HIS A 1 97 ? -2.107 9.783 0.012 1.00 79.94 97 HIS A O 1
ATOM 798 N N . THR A 1 98 ? -1.871 7.644 -0.607 1.00 83.19 98 THR A N 1
ATOM 799 C CA . THR A 1 98 ? -2.783 7.112 0.414 1.00 83.19 98 THR A CA 1
ATOM 800 C C . THR A 1 98 ? -2.291 7.365 1.837 1.00 83.19 98 THR A C 1
ATOM 802 O O . THR A 1 98 ? -3.076 7.780 2.686 1.00 83.19 98 THR A O 1
ATOM 805 N N . LEU A 1 99 ? -0.997 7.174 2.111 1.00 83.44 99 LEU A N 1
ATOM 806 C CA . LEU A 1 99 ? -0.412 7.479 3.424 1.00 83.44 99 LEU A CA 1
ATOM 807 C C . LEU A 1 99 ? -0.615 8.947 3.815 1.00 83.44 99 LEU A C 1
ATOM 809 O O . LEU A 1 99 ? -0.854 9.234 4.983 1.00 83.44 99 LEU A O 1
ATOM 813 N N . ASN A 1 100 ? -0.581 9.864 2.846 1.00 81.06 100 ASN A N 1
ATOM 814 C CA . ASN A 1 100 ? -0.820 11.287 3.098 1.00 81.06 100 ASN A CA 1
ATOM 815 C C . ASN A 1 100 ? -2.264 11.599 3.512 1.00 81.06 100 ASN A C 1
ATOM 817 O O . ASN A 1 100 ? -2.499 12.633 4.134 1.00 81.06 100 ASN A O 1
ATOM 821 N N . MET A 1 101 ? -3.217 10.742 3.143 1.00 77.38 101 MET A N 1
ATOM 822 C CA . MET A 1 101 ? -4.634 10.885 3.493 1.00 77.38 101 MET A CA 1
ATOM 823 C C . MET A 1 101 ? -4.961 10.275 4.862 1.00 77.38 101 MET A C 1
ATOM 825 O O . MET A 1 101 ? -6.052 10.478 5.383 1.00 77.38 101 MET A O 1
ATOM 829 N N . CYS A 1 102 ? -4.019 9.544 5.463 1.00 81.25 102 CYS A N 1
ATOM 830 C CA . CYS A 1 102 ? -4.188 8.938 6.777 1.00 81.25 102 CYS A CA 1
ATOM 831 C C . CYS A 1 102 ? -3.963 9.969 7.895 1.00 81.25 102 CYS A C 1
ATOM 833 O O . CYS A 1 102 ? -3.134 10.878 7.783 1.00 81.25 102 CYS A O 1
ATOM 835 N N . THR A 1 103 ? -4.668 9.804 9.010 1.00 84.50 103 THR A N 1
ATOM 836 C CA . THR A 1 103 ? -4.487 10.622 10.212 1.00 84.50 103 THR A CA 1
ATOM 837 C C . THR A 1 103 ? -3.609 9.894 11.222 1.00 84.50 103 THR A C 1
ATOM 839 O O . THR A 1 103 ? -3.544 8.668 11.245 1.00 84.50 103 THR A O 1
ATOM 842 N N . TYR A 1 104 ? -2.887 10.651 12.044 1.00 83.00 104 TYR A N 1
ATOM 843 C CA . TYR A 1 104 ? -2.141 10.086 13.165 1.00 83.00 104 TYR A CA 1
ATOM 844 C C . TYR A 1 104 ? -3.002 10.098 14.421 1.00 83.00 104 TYR A C 1
ATOM 846 O O . TYR A 1 104 ? -3.706 11.073 14.689 1.00 83.00 104 TYR A O 1
ATOM 854 N N . ASP A 1 105 ? -2.886 9.031 15.202 1.00 84.25 105 ASP A N 1
ATOM 855 C CA . ASP A 1 105 ? -3.381 8.984 16.575 1.00 84.25 105 ASP A CA 1
ATOM 856 C C . ASP A 1 105 ? -2.603 9.992 17.461 1.00 84.25 105 ASP A C 1
ATOM 858 O O . ASP A 1 105 ? -1.459 10.317 17.114 1.00 84.25 105 ASP A O 1
ATOM 862 N N . PRO A 1 106 ? -3.133 10.493 18.600 1.00 80.75 106 PRO A N 1
ATOM 863 C CA . PRO A 1 106 ? -2.444 11.481 19.440 1.00 80.75 106 PRO A CA 1
ATOM 864 C C . PRO A 1 106 ? -1.047 11.049 19.901 1.00 80.75 106 PRO A C 1
ATOM 866 O O . PRO A 1 106 ? -0.186 11.893 20.137 1.00 80.75 106 PRO A O 1
ATOM 869 N N . SER A 1 107 ? -0.789 9.741 19.990 1.00 79.75 107 SER A N 1
ATOM 870 C CA . SER A 1 107 ? 0.534 9.194 20.310 1.00 79.75 107 SER A CA 1
ATOM 871 C C . SER A 1 107 ? 1.538 9.243 19.146 1.00 79.75 107 SER A C 1
ATOM 873 O O . SER A 1 107 ? 2.731 9.047 19.363 1.00 79.75 107 SER A O 1
ATOM 875 N N . GLY A 1 108 ? 1.094 9.447 17.900 1.00 77.75 108 GLY A N 1
ATOM 876 C CA . GLY A 1 108 ? 1.947 9.505 16.701 1.00 77.75 108 GLY A CA 1
ATOM 877 C C . GLY A 1 108 ? 2.546 8.162 16.249 1.00 77.75 108 GLY A C 1
ATOM 878 O O . GLY A 1 108 ? 3.367 8.121 15.330 1.00 77.75 108 GLY A O 1
ATOM 879 N N . VAL A 1 109 ? 2.159 7.057 16.891 1.00 79.19 109 VAL A N 1
ATOM 880 C CA . VAL A 1 109 ? 2.665 5.699 16.615 1.00 79.19 109 VAL A CA 1
ATOM 881 C C . VAL A 1 109 ? 1.787 4.962 15.600 1.00 79.19 109 VAL A C 1
ATOM 883 O O . VAL A 1 109 ? 2.296 4.231 14.745 1.00 79.19 109 VAL A O 1
ATOM 886 N N . PHE A 1 110 ? 0.477 5.191 15.660 1.00 82.81 110 PHE A N 1
ATOM 887 C CA . PHE A 1 110 ? -0.512 4.565 14.791 1.00 82.81 110 PHE A CA 1
ATOM 888 C C . PHE A 1 110 ? -1.038 5.556 13.754 1.00 82.81 110 PHE A C 1
ATOM 890 O O . PHE A 1 110 ? -1.201 6.746 14.035 1.00 82.81 110 PHE A O 1
ATOM 897 N N . LEU A 1 111 ? -1.306 5.037 12.558 1.00 85.38 111 LEU A N 1
ATOM 898 C CA . LEU A 1 111 ? -2.083 5.710 11.531 1.00 85.38 111 LEU A CA 1
ATOM 899 C C . LEU A 1 111 ? -3.487 5.126 11.490 1.00 85.38 111 LEU A C 1
ATOM 901 O O . LEU A 1 111 ? -3.665 3.906 11.490 1.00 85.38 111 LEU A O 1
ATOM 905 N N . ILE A 1 112 ? -4.456 6.025 11.415 1.00 85.88 112 ILE A N 1
ATOM 906 C CA . ILE A 1 112 ? -5.872 5.745 11.261 1.00 85.88 112 ILE A CA 1
ATOM 907 C C . ILE A 1 112 ? -6.244 6.132 9.833 1.00 85.88 112 ILE A C 1
ATOM 909 O O . ILE A 1 112 ? -5.913 7.219 9.352 1.00 85.88 112 ILE A O 1
ATOM 913 N N . MET A 1 113 ? -6.910 5.225 9.131 1.00 85.62 113 MET A N 1
ATOM 914 C CA . MET A 1 113 ? -7.384 5.465 7.774 1.00 85.62 113 MET A CA 1
ATOM 915 C C . MET A 1 113 ? -8.825 5.011 7.622 1.00 85.62 113 MET A C 1
ATOM 917 O O . MET A 1 113 ? -9.197 3.930 8.077 1.00 85.62 113 MET A O 1
ATOM 921 N N . GLU A 1 114 ? -9.627 5.839 6.963 1.00 87.56 114 GLU A N 1
ATOM 922 C CA . GLU A 1 114 ? -11.006 5.506 6.629 1.00 87.56 114 GLU A CA 1
ATOM 923 C C . GLU A 1 114 ? -11.066 4.947 5.210 1.00 87.56 114 GLU A C 1
ATOM 925 O O . GLU A 1 114 ? -10.576 5.559 4.253 1.00 87.56 114 GLU A O 1
ATOM 930 N N . CYS A 1 115 ? -11.668 3.773 5.059 1.00 87.88 115 CYS A N 1
ATOM 931 C CA . CYS A 1 115 ? -11.860 3.152 3.762 1.00 87.88 115 CYS A CA 1
ATOM 932 C C . CYS A 1 115 ? -13.246 2.526 3.631 1.00 87.88 115 CYS A C 1
ATOM 934 O O . CYS A 1 115 ? -13.847 2.033 4.585 1.00 87.88 115 CYS A O 1
ATOM 936 N N . TRP A 1 116 ? -13.757 2.554 2.410 1.00 88.81 116 TRP A N 1
ATOM 937 C CA . TRP A 1 116 ? -14.945 1.832 2.009 1.00 88.81 116 TRP A CA 1
ATOM 938 C C . TRP A 1 116 ? -14.561 0.436 1.552 1.00 88.81 116 TRP A C 1
ATOM 940 O O . TRP A 1 116 ? -13.643 0.264 0.747 1.00 88.81 116 TRP A O 1
ATOM 950 N N . MET A 1 117 ? -15.294 -0.558 2.035 1.00 87.56 117 MET A N 1
ATOM 951 C CA . MET A 1 117 ? -15.127 -1.937 1.603 1.00 87.56 117 MET A CA 1
ATOM 952 C C . MET A 1 117 ? -16.478 -2.639 1.456 1.00 87.56 117 MET A C 1
ATOM 954 O O . MET A 1 117 ? -17.388 -2.375 2.245 1.00 87.56 117 MET A O 1
ATOM 958 N N . PRO A 1 118 ? -16.636 -3.568 0.504 1.00 88.00 118 PRO A N 1
ATOM 959 C CA . PRO A 1 118 ? -17.829 -4.402 0.451 1.00 88.00 118 PRO A CA 1
ATOM 960 C C . PRO A 1 118 ? -17.891 -5.361 1.644 1.00 88.00 118 PRO A C 1
ATOM 962 O O . PRO A 1 118 ? -16.868 -5.911 2.068 1.00 88.00 118 PRO A O 1
ATOM 965 N N . LYS A 1 119 ? -19.094 -5.612 2.177 1.00 84.50 119 LYS A N 1
ATOM 966 C CA . LYS A 1 119 ? -19.290 -6.541 3.310 1.00 84.50 119 LYS A CA 1
ATOM 967 C C . LYS A 1 119 ? -18.755 -7.952 3.023 1.00 84.50 119 LYS A C 1
ATOM 969 O O . LYS A 1 119 ? -18.215 -8.594 3.923 1.00 84.50 119 LYS A O 1
ATOM 974 N N . SER A 1 120 ? -18.825 -8.401 1.770 1.00 83.94 120 SER A N 1
ATOM 975 C CA . SER A 1 120 ? -18.329 -9.706 1.308 1.00 83.94 120 SER A CA 1
ATOM 976 C C . SER A 1 120 ? -16.807 -9.869 1.451 1.00 83.94 120 SER A C 1
ATOM 978 O O . SER A 1 120 ? -16.311 -10.981 1.627 1.00 83.94 120 SER A O 1
ATOM 980 N N . HIS A 1 121 ? -16.042 -8.771 1.408 1.00 82.19 121 HIS A N 1
ATOM 981 C CA . HIS A 1 121 ? -14.576 -8.793 1.343 1.00 82.19 121 HIS A CA 1
ATOM 982 C C . HIS A 1 121 ? -13.867 -8.673 2.697 1.00 82.19 121 HIS A C 1
ATOM 984 O O . HIS A 1 121 ? -12.648 -8.504 2.734 1.00 82.19 121 HIS A O 1
ATOM 990 N N . HIS A 1 122 ? -14.585 -8.816 3.814 1.00 82.75 122 HIS A N 1
ATOM 991 C CA . HIS A 1 122 ? -13.993 -8.716 5.152 1.00 82.75 122 HIS A CA 1
ATOM 992 C C . HIS A 1 122 ? -12.797 -9.655 5.364 1.00 82.75 122 HIS A C 1
ATOM 994 O O . HIS A 1 122 ? -11.729 -9.215 5.788 1.00 82.75 122 HIS A O 1
ATOM 1000 N N . LYS A 1 123 ? -12.933 -10.922 4.958 1.00 86.88 123 LYS A N 1
ATOM 1001 C CA . LYS A 1 123 ? -11.859 -11.923 5.064 1.00 86.88 123 LYS A CA 1
ATOM 1002 C C . LYS A 1 123 ? -10.638 -11.568 4.212 1.00 86.88 123 LYS A C 1
ATOM 1004 O O . LYS A 1 123 ? -9.508 -11.681 4.671 1.00 86.88 123 LYS A O 1
ATOM 1009 N N . ASN A 1 124 ? -10.857 -11.063 2.998 1.00 87.25 124 ASN A N 1
ATOM 1010 C CA . ASN A 1 124 ? -9.769 -10.679 2.095 1.00 87.25 124 ASN A CA 1
ATOM 1011 C C . ASN A 1 124 ? -8.920 -9.540 2.668 1.00 87.25 124 ASN A C 1
ATOM 1013 O O . ASN A 1 124 ? -7.703 -9.531 2.480 1.00 87.25 124 ASN A O 1
ATOM 1017 N N . VAL A 1 125 ? -9.566 -8.584 3.343 1.00 86.81 125 VAL A N 1
ATOM 1018 C CA . VAL A 1 125 ? -8.892 -7.462 4.005 1.00 86.81 125 VAL A CA 1
ATOM 1019 C C . VAL A 1 125 ? -8.082 -7.954 5.202 1.00 86.81 125 VAL A C 1
ATOM 1021 O O . VAL A 1 125 ? -6.913 -7.596 5.305 1.00 86.81 125 VAL A O 1
ATOM 1024 N N . GLN A 1 126 ? -8.647 -8.824 6.045 1.00 86.75 126 GLN A N 1
ATOM 1025 C CA . GLN A 1 126 ? -7.919 -9.426 7.171 1.00 86.75 126 GLN A CA 1
ATOM 1026 C C . GLN A 1 126 ? -6.679 -10.192 6.700 1.00 86.75 126 GLN A C 1
ATOM 1028 O O . GLN A 1 126 ? -5.569 -9.882 7.118 1.00 86.75 126 GLN A O 1
ATOM 1033 N N . GLU A 1 127 ? -6.824 -11.088 5.724 1.00 89.31 127 GLU A N 1
ATOM 1034 C CA . GLU A 1 127 ? -5.683 -11.831 5.183 1.00 89.31 127 GLU A CA 1
ATOM 1035 C C . GLU A 1 127 ? -4.621 -10.927 4.536 1.00 89.31 127 GLU A C 1
ATOM 1037 O O . GLU A 1 127 ? -3.437 -11.268 4.501 1.00 89.31 127 GLU A O 1
ATOM 1042 N N . ALA A 1 128 ? -5.027 -9.810 3.923 1.00 87.00 128 ALA A N 1
ATOM 1043 C CA . ALA A 1 128 ? -4.087 -8.846 3.360 1.00 87.00 128 ALA A CA 1
ATOM 1044 C C . ALA A 1 128 ? -3.282 -8.145 4.464 1.00 87.00 128 ALA A C 1
ATOM 1046 O O . ALA A 1 128 ? -2.078 -7.938 4.299 1.00 87.00 128 ALA A O 1
ATOM 1047 N N . LEU A 1 129 ? -3.929 -7.829 5.588 1.00 86.88 129 LEU A N 1
ATOM 1048 C CA . LEU A 1 129 ? -3.289 -7.229 6.754 1.00 86.88 129 LEU A CA 1
ATOM 1049 C C . LEU A 1 129 ? -2.367 -8.214 7.468 1.00 86.88 129 LEU A C 1
ATOM 1051 O O . LEU A 1 129 ? -1.229 -7.855 7.759 1.00 86.88 129 LEU A O 1
ATOM 1055 N N . ASP A 1 130 ? -2.785 -9.465 7.641 1.00 86.62 130 ASP A N 1
ATOM 1056 C CA . ASP A 1 130 ? -1.945 -10.507 8.238 1.00 86.62 130 ASP A CA 1
ATOM 1057 C C . ASP A 1 130 ? -0.655 -10.698 7.433 1.00 86.62 130 ASP A C 1
ATOM 1059 O O . ASP A 1 130 ? 0.450 -10.692 7.981 1.00 86.62 130 ASP A O 1
ATOM 1063 N N . LYS A 1 131 ? -0.767 -10.755 6.098 1.00 85.25 131 LYS A N 1
ATOM 1064 C CA . LYS A 1 131 ? 0.402 -10.809 5.206 1.00 85.25 131 LYS A CA 1
ATOM 1065 C C . LYS A 1 131 ? 1.292 -9.574 5.346 1.00 85.25 131 LYS A C 1
ATOM 1067 O O . LYS A 1 131 ? 2.514 -9.703 5.311 1.00 85.25 131 LYS A O 1
ATOM 1072 N N . ALA A 1 132 ? 0.709 -8.387 5.501 1.00 81.44 132 ALA A N 1
ATOM 1073 C CA . ALA A 1 132 ? 1.472 -7.156 5.677 1.00 81.44 132 ALA A CA 1
ATOM 1074 C C . ALA A 1 132 ? 2.254 -7.140 7.000 1.00 81.44 132 ALA A C 1
ATOM 1076 O O . ALA A 1 132 ? 3.436 -6.791 6.999 1.00 81.44 132 ALA A O 1
ATOM 1077 N N . VAL A 1 133 ? 1.637 -7.573 8.102 1.00 77.00 133 VAL A N 1
ATOM 1078 C CA . VAL A 1 133 ? 2.280 -7.655 9.423 1.00 77.00 133 VAL A CA 1
ATOM 1079 C C . VAL A 1 133 ? 3.430 -8.664 9.409 1.00 77.00 133 VAL A C 1
ATOM 1081 O O . VAL A 1 133 ? 4.521 -8.356 9.894 1.00 77.00 133 VAL A O 1
ATOM 1084 N N . VAL A 1 134 ? 3.240 -9.830 8.783 1.00 73.00 134 VAL A N 1
ATOM 1085 C CA . VAL A 1 134 ? 4.304 -10.836 8.631 1.00 73.00 134 VAL A CA 1
ATOM 1086 C C . VAL A 1 134 ? 5.474 -10.288 7.810 1.00 73.00 134 VAL A C 1
ATOM 1088 O O . VAL A 1 134 ? 6.626 -10.441 8.219 1.00 73.00 134 VAL A O 1
ATOM 1091 N N . CYS A 1 135 ? 5.209 -9.593 6.697 1.00 59.12 135 CYS A N 1
ATOM 1092 C CA . CYS A 1 135 ? 6.267 -8.955 5.910 1.00 59.12 135 CYS A CA 1
ATOM 1093 C C . CYS A 1 135 ? 7.083 -7.960 6.749 1.00 59.12 135 CYS A C 1
ATOM 1095 O O . CYS A 1 135 ? 8.309 -7.960 6.670 1.00 59.12 135 CYS A O 1
ATOM 1097 N N . VAL A 1 136 ? 6.435 -7.144 7.584 1.00 60.09 136 VAL A N 1
ATOM 1098 C CA . VAL A 1 136 ? 7.122 -6.167 8.446 1.00 60.09 136 VAL A CA 1
ATOM 1099 C C . VAL A 1 136 ? 7.974 -6.866 9.505 1.00 60.09 136 VAL A C 1
ATOM 1101 O O . VAL A 1 136 ? 9.118 -6.470 9.719 1.00 60.09 136 VAL A O 1
ATOM 1104 N N . ALA A 1 137 ? 7.473 -7.940 10.121 1.00 57.69 137 ALA A N 1
ATOM 1105 C CA . ALA A 1 137 ? 8.235 -8.723 11.094 1.00 57.69 137 ALA A CA 1
ATOM 1106 C C . ALA A 1 137 ? 9.507 -9.341 10.483 1.00 57.69 137 ALA A C 1
ATOM 1108 O O . ALA A 1 137 ? 10.554 -9.361 11.133 1.00 57.69 137 ALA A O 1
ATOM 1109 N N . LEU A 1 138 ? 9.444 -9.798 9.227 1.00 57.09 138 LEU A N 1
ATOM 1110 C CA . LEU A 1 138 ? 10.614 -10.285 8.488 1.00 57.09 138 LEU A CA 1
ATOM 1111 C C . LEU A 1 138 ? 11.608 -9.152 8.194 1.00 57.09 138 LEU A C 1
ATOM 1113 O O . LEU A 1 138 ? 12.794 -9.297 8.482 1.00 57.09 138 LEU A O 1
ATOM 1117 N N . PHE A 1 139 ? 11.131 -7.990 7.738 1.00 51.84 139 PHE A N 1
ATOM 1118 C CA . PHE A 1 139 ? 11.987 -6.824 7.487 1.00 51.84 139 PHE A CA 1
ATOM 1119 C C . PHE A 1 139 ? 12.670 -6.284 8.755 1.00 51.84 139 PHE A C 1
ATOM 1121 O O . PHE A 1 139 ? 13.823 -5.852 8.700 1.00 51.84 139 PHE A O 1
ATOM 1128 N N . VAL A 1 140 ? 11.994 -6.305 9.910 1.00 55.38 140 VAL A N 1
ATOM 1129 C CA . VAL A 1 140 ? 12.595 -5.912 11.198 1.00 55.38 140 VAL A CA 1
ATOM 1130 C C . VAL A 1 140 ? 13.686 -6.902 11.608 1.00 55.38 140 VAL A C 1
ATOM 1132 O O . VAL A 1 140 ? 14.759 -6.472 12.032 1.00 55.38 140 VAL A O 1
ATOM 1135 N N . LYS A 1 141 ? 13.459 -8.210 11.425 1.00 45.22 141 LYS A N 1
ATOM 1136 C CA . LYS A 1 141 ? 14.473 -9.246 11.681 1.00 45.22 141 LYS A CA 1
ATOM 1137 C C . LYS A 1 141 ? 15.693 -9.096 10.770 1.00 45.22 141 LYS A C 1
ATOM 1139 O O . LYS A 1 141 ? 16.815 -9.142 11.263 1.00 45.22 141 LYS A O 1
ATOM 1144 N N . GLU A 1 142 ? 15.499 -8.832 9.480 1.00 48.94 142 GLU A N 1
ATOM 1145 C CA . GLU A 1 142 ? 16.604 -8.580 8.544 1.00 48.94 142 GLU A CA 1
ATOM 1146 C C . GLU A 1 142 ? 17.390 -7.305 8.882 1.00 48.94 142 GLU A C 1
ATOM 1148 O O . GLU A 1 142 ? 18.616 -7.286 8.782 1.00 48.94 142 GLU A O 1
ATOM 1153 N N . ARG A 1 143 ? 16.716 -6.235 9.328 1.00 44.91 143 ARG A N 1
ATOM 1154 C CA . ARG A 1 143 ? 17.391 -5.011 9.795 1.00 44.91 143 ARG A CA 1
ATOM 1155 C C . ARG A 1 143 ? 18.172 -5.221 11.089 1.00 44.91 143 ARG A C 1
ATOM 1157 O O . ARG A 1 143 ? 19.222 -4.605 11.248 1.00 44.91 143 ARG A O 1
ATOM 1164 N N . ALA A 1 144 ? 17.672 -6.055 12.000 1.00 49.38 144 ALA A N 1
ATOM 1165 C CA . ALA A 1 144 ? 18.402 -6.437 13.204 1.00 49.38 144 ALA A CA 1
ATOM 1166 C C . ALA A 1 144 ? 19.648 -7.266 12.850 1.00 49.38 144 ALA A C 1
ATOM 1168 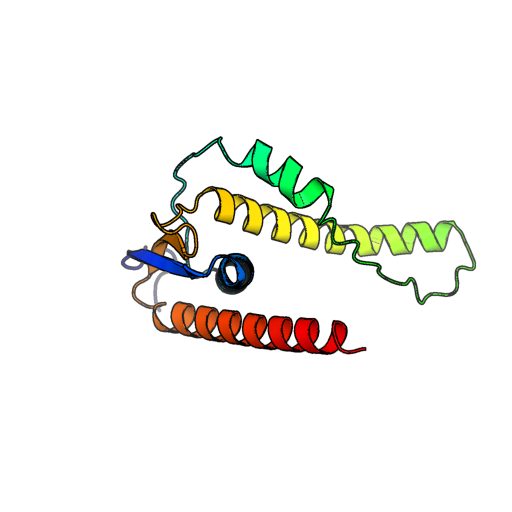O O . ALA A 1 144 ? 20.729 -6.969 13.348 1.00 49.38 144 ALA A O 1
ATOM 1169 N N . ALA A 1 145 ? 19.521 -8.214 11.915 1.00 50.75 145 ALA A N 1
ATOM 1170 C CA . ALA A 1 145 ? 20.630 -9.040 11.438 1.00 50.75 145 ALA A CA 1
ATOM 1171 C C . ALA A 1 145 ? 21.712 -8.234 10.692 1.00 50.75 145 ALA A C 1
ATOM 1173 O O . ALA A 1 145 ? 22.898 -8.499 10.850 1.00 50.75 145 ALA A O 1
ATOM 1174 N N . LYS A 1 146 ? 21.328 -7.203 9.925 1.00 49.84 146 LYS A N 1
ATOM 1175 C CA . LYS A 1 146 ? 22.276 -6.301 9.241 1.00 49.84 146 LYS A CA 1
ATOM 1176 C C . LYS A 1 146 ? 22.965 -5.285 10.159 1.00 49.84 146 LYS A C 1
ATOM 1178 O O . LYS A 1 146 ? 23.893 -4.628 9.714 1.00 49.84 146 LYS A O 1
ATOM 1183 N N . LYS A 1 147 ? 22.508 -5.111 11.405 1.00 48.59 147 LYS A N 1
ATOM 1184 C CA . LYS A 1 147 ? 23.169 -4.250 12.406 1.00 48.59 147 LYS A CA 1
ATOM 1185 C C . LYS A 1 147 ? 24.163 -5.005 13.295 1.00 48.59 147 LYS A C 1
ATOM 1187 O O . LYS A 1 147 ? 24.906 -4.356 14.023 1.00 48.59 147 LYS A O 1
ATOM 1192 N N . SER A 1 148 ? 24.145 -6.338 13.274 1.00 48.28 148 SER A N 1
ATOM 1193 C CA . SER A 1 148 ? 25.033 -7.203 14.062 1.00 48.28 148 SER A CA 1
ATOM 1194 C C . SER A 1 148 ? 26.198 -7.790 13.256 1.00 48.28 148 SER A C 1
ATOM 1196 O O . SER A 1 148 ? 26.871 -8.690 13.752 1.00 48.28 148 SER A O 1
ATOM 1198 N N . SER A 1 149 ? 26.405 -7.323 12.023 1.00 44.28 149 SER A N 1
ATOM 1199 C CA . SER A 1 149 ? 27.507 -7.698 11.133 1.00 44.28 149 SER A CA 1
ATOM 1200 C C . SER A 1 149 ? 28.206 -6.447 10.629 1.00 44.28 149 SER A C 1
ATOM 1202 O O . SER A 1 149 ? 29.385 -6.600 10.251 1.00 44.28 149 SER A O 1
#

Secondary structure (DSSP, 8-state):
---S-----EEEEEEEEEHHHHHHHHHHHHHHT--EE-----GGGHHHHHHHTTT----------S----HHHHHHHHHHHHHHHHHHHHHHHHHHHHHHHPEEPTTSSEEEEEEEEEGGGHHHHHHHHHHHHHHHHHHHHHHHHTT--

Sequence (149 aa):
MGSPYRSEQMQLCQLIAHKDAAFACIAQLGKRGCVQFKDEKRITFERVLWRACRWTAFVRDAEIEDVIQDPLTLLSALAKRLPLWQNQVYQQKAIYHTLNMCTYDPSGVFLIMECWMPKSHHKNVQEALDKAVVCVALFVKERAAKKSS

InterPro domains:
  IPR002490 V-type ATPase, V0 complex, 116kDa subunit family [PF01496] (74-132)
  IPR002490 V-type ATPase, V0 complex, 116kDa subunit family [PTHR11629] (74-133)

pLDDT: mean 71.8, std 15.95, range [36.22, 89.31]

Organism: Toxocara canis (NCBI:txid6265)

Foldseek 3Di:
DDDDDDDFDKDKDKDKDFPLLLLQLLLLCVVVVFKAFDPPDDPPCVVVCCVVCVPVVPPDDDDPPDDDPDPVVVVVVVVVCVVVVVVVVVSSVVSVSQVSRWDADPVRGMTITIIMGHPVCPVVSVVSSVVSVVVSVVVVVVVVVVVVD